Protein 1GW3 (pdb70)

Sequence (46 aa):
SPLGEEMRDRARAHVDALRTHLAPYSDELRQRLAARLEALKENGGA

GO terms:
  GO:0071402 cellular response to lipoprotein particle stimulus (P, IDA)
  GO:0048018 receptor ligand activity (F, IDA)
  GO:0034364 high-density lipoprotein particle (C, IDA)
  GO:0034364 high-density lipoprotein particle (C, TAS)
  GO:0005102 signaling receptor binding (F, IPI)
  GO:0001540 amyloid-beta binding (F, IPI)
  GO:0005576 extracellular region (C, IDA)
  GO:0030301 cholesterol transport (P, IDA)
  GO:0018158 protein oxidation (P, IDA)
  GO:0018206 peptidyl-methionine modification (P, IDA)
  GO:0005515 protein binding (F, IPI)
  GO:0033344 cholesterol efflux (P, IMP)
  GO:0051180 vitamin transport (P, IMP)
  GO:0034774 secretory granule lumen (C, TAS)
  GO:0071682 endocytic vesicle lumen (C, TAS)
  GO:0005576 extracellular region (C, TAS)
  GO:0005769 early endosome (C, TAS)
  GO:0005788 endoplasmic reticulum lumen (C, TAS)
  GO:0005829 cytosol (C, TAS)
  GO:0005886 plasma membrane (C, TAS)

Foldseek 3Di:
DDDDADVCCVVVPVVVVVCVVCVVVPVVVVVVVVPVPCPDPHPDDD

InterPro domains:
  IPR000074 Apolipoprotein A/E [PF01442] (69-256)
  IPR050163 Apolipoprotein A1/A4/E [PTHR18976] (1-262)

CATH classification: 1.20.5.20

Solvent-accessible surface area: 5099 Å² total; per-residue (Å²): 148,135,119,68,150,152,133,146,69,199,32,145,60,114,48,112,55,95,176,112,128,97,64,94,131,44,123,123,76,151,139,121,99,65,73,172,80,144,61,163,126,101,145,64,73,174

Radius of gyration: 18.73 Å; Cα contacts (8 Å, |Δi|>4): 3; chains: 1; bounding box: 51×27×24 Å

Nearest PDB structures (foldseek):
  1gw3-assembly1_A  TM=1.022E+00  e=7.030E-07  Homo sapiens
  1gw4-assembly1_A  TM=5.197E-01  e=9.529E-05  Homo sapiens

Organism: Homo sapiens (NCBI:txid9606)

Secondary structure (DSSP, 8-state):
----SSTTTTTTTHHHHHHHHTSSTTHHHHHHHHHGGGTSS-SS--

Structure (mmCIF, N/CA/C/O backbone):
data_1GW3
#
_entry.id   1GW3
#
_cell.length_a   1.000
_cell.length_b   1.000
_cell.length_c   1.000
_cell.angle_alpha   90.00
_cell.angle_beta   90.00
_cell.angle_gamma   90.00
#
_symmetry.space_group_name_H-M   'P 1'
#
loop_
_atom_site.group_PDB
_atom_site.id
_atom_site.type_symbol
_atom_site.label_atom_id
_atom_site.label_alt_id
_atom_site.label_comp_id
_atom_site.label_a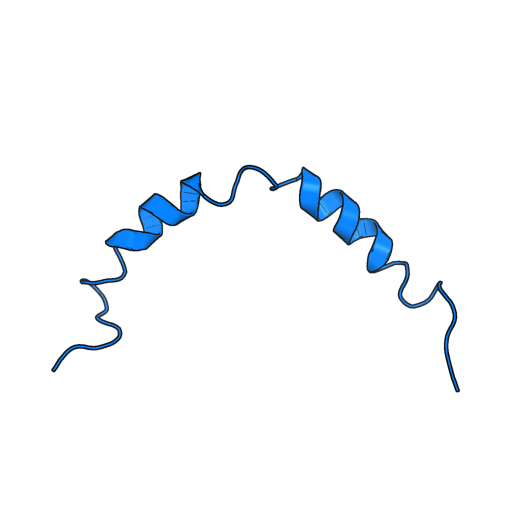sym_id
_atom_site.label_entity_id
_atom_site.label_seq_id
_atom_site.pdbx_PDB_ins_code
_atom_site.Cartn_x
_atom_site.Cartn_y
_atom_site.Cartn_z
_atom_site.occupancy
_atom_site.B_iso_or_equiv
_atom_site.auth_seq_id
_atom_site.auth_comp_id
_atom_site.auth_asym_id
_atom_site.auth_atom_id
_atom_site.pdbx_PDB_model_num
ATOM 1 N N . SER A 1 1 ? 29.068 -6.703 -8.148 1.00 0.00 1 SER A N 1
ATOM 2 C CA . SER A 1 1 ? 29.505 -5.508 -7.432 1.00 0.00 1 SER A CA 1
ATOM 3 C C . SER A 1 1 ? 28.483 -5.090 -6.401 1.00 0.00 1 SER A C 1
ATOM 4 O O . SER A 1 1 ? 27.655 -4.203 -6.624 1.00 0.00 1 SER A O 1
ATOM 14 N N . PRO A 1 2 ? 28.522 -5.737 -5.251 1.00 0.00 2 PRO A N 1
ATOM 15 C CA . PRO A 1 2 ? 27.584 -5.531 -4.064 1.00 0.00 2 PRO A CA 1
ATOM 16 C C . PRO A 1 2 ? 27.378 -4.088 -3.659 1.00 0.00 2 PRO A C 1
ATOM 17 O O . PRO A 1 2 ? 28.099 -3.182 -4.092 1.00 0.00 2 PRO A O 1
ATOM 28 N N . LEU A 1 3 ? 26.373 -3.852 -2.837 1.00 0.00 3 LEU A N 1
ATOM 29 C CA . LEU A 1 3 ? 26.071 -2.512 -2.341 1.00 0.00 3 LEU A CA 1
ATOM 30 C C . LEU A 1 3 ? 26.311 -2.418 -0.853 1.00 0.00 3 LEU A C 1
ATOM 31 O O . LEU A 1 3 ? 26.860 -3.330 -0.223 1.00 0.00 3 LEU A O 1
ATOM 47 N N . GLY A 1 4 ? 25.916 -1.304 -0.264 1.00 0.00 4 GLY A N 1
ATOM 48 C CA . GLY A 1 4 ? 25.972 -1.131 1.184 1.00 0.00 4 GLY A CA 1
ATOM 49 C C . GLY A 1 4 ? 24.666 -0.591 1.716 1.00 0.00 4 GLY A C 1
ATOM 50 O O . GLY A 1 4 ? 23.820 -1.327 2.236 1.00 0.00 4 GLY A O 1
ATOM 54 N N . GLU A 1 5 ? 24.486 0.713 1.608 1.00 0.00 5 GLU A N 1
ATOM 55 C CA . GLU A 1 5 ? 23.314 1.379 2.169 1.00 0.00 5 GLU A CA 1
ATOM 56 C C . GLU A 1 5 ? 23.331 2.861 1.869 1.00 0.00 5 GLU A C 1
ATOM 57 O O . GLU A 1 5 ? 23.509 3.708 2.752 1.00 0.00 5 GLU A O 1
ATOM 69 N N . GLU A 1 6 ? 23.112 3.201 0.612 1.00 0.00 6 GLU A N 1
ATOM 70 C CA . GLU A 1 6 ? 23.027 4.596 0.189 1.00 0.00 6 GLU A CA 1
ATOM 71 C C . GLU A 1 6 ? 22.227 4.729 -1.086 1.00 0.00 6 GLU A C 1
ATOM 72 O O . GLU A 1 6 ? 21.417 5.649 -1.253 1.00 0.00 6 GLU A O 1
ATOM 84 N N . MET A 1 7 ? 22.457 3.825 -2.020 1.00 0.00 7 MET A N 1
ATOM 85 C CA . MET A 1 7 ? 21.631 3.728 -3.220 1.00 0.00 7 MET A CA 1
ATOM 86 C C . MET A 1 7 ? 20.209 3.360 -2.867 1.00 0.00 7 MET A C 1
ATOM 87 O O . MET A 1 7 ? 19.240 3.850 -3.459 1.00 0.00 7 MET A O 1
ATOM 101 N N . ARG A 1 8 ? 20.062 2.461 -1.912 1.00 0.00 8 ARG A N 1
ATOM 102 C CA . ARG A 1 8 ? 18.765 1.872 -1.583 1.00 0.00 8 ARG A CA 1
ATOM 103 C C . ARG A 1 8 ? 18.185 2.418 -0.298 1.00 0.00 8 ARG A C 1
ATOM 104 O O . ARG A 1 8 ? 17.008 2.170 0.019 1.00 0.00 8 ARG A O 1
ATOM 125 N N . ASP A 1 9 ? 18.973 3.129 0.485 1.00 0.00 9 ASP A N 1
ATOM 126 C CA . ASP A 1 9 ? 18.505 3.703 1.746 1.00 0.00 9 ASP A CA 1
ATOM 127 C C . ASP A 1 9 ? 17.493 4.800 1.508 1.00 0.00 9 ASP A C 1
ATOM 128 O O . ASP A 1 9 ? 16.638 5.088 2.357 1.00 0.00 9 ASP A O 1
ATOM 137 N N . ARG A 1 10 ? 17.587 5.456 0.366 1.00 0.00 10 ARG A N 1
ATOM 138 C CA . ARG A 1 10 ? 16.580 6.430 -0.047 1.00 0.00 10 ARG A CA 1
ATOM 139 C C . ARG A 1 10 ? 15.212 5.792 -0.121 1.00 0.00 10 ARG A C 1
ATOM 140 O O . ARG A 1 10 ? 14.181 6.425 0.134 1.00 0.00 10 ARG A O 1
ATOM 161 N N . ALA A 1 11 ? 15.185 4.512 -0.445 1.00 0.00 11 ALA A N 1
ATOM 162 C CA . ALA A 1 11 ? 13.959 3.720 -0.393 1.00 0.00 11 ALA A CA 1
ATOM 163 C C . ALA A 1 11 ? 13.615 3.338 1.027 1.00 0.00 11 ALA A C 1
ATOM 164 O O . ALA A 1 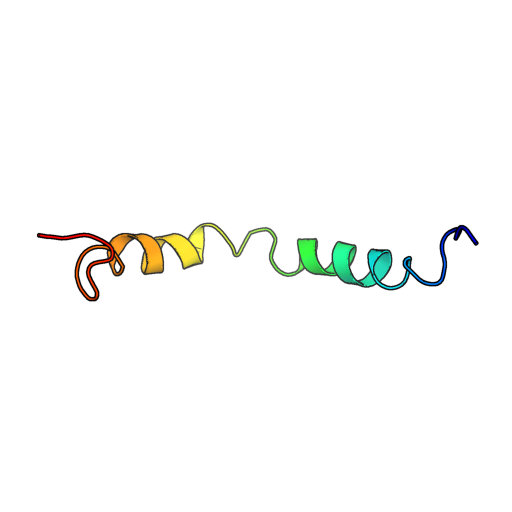11 ? 12.445 3.145 1.383 1.00 0.00 11 ALA A O 1
ATOM 171 N N . ARG A 1 12 ? 14.627 3.207 1.864 1.00 0.00 12 ARG A N 1
ATOM 172 C CA . ARG A 1 12 ? 14.433 2.926 3.285 1.00 0.00 12 ARG A CA 1
ATOM 173 C C . ARG A 1 12 ? 14.450 4.196 4.102 1.00 0.00 12 ARG A C 1
ATOM 174 O O . ARG A 1 12 ? 14.951 4.233 5.235 1.00 0.00 12 ARG A O 1
ATOM 195 N N . ALA A 1 13 ? 13.901 5.262 3.551 1.00 0.00 13 ALA A N 1
ATOM 196 C CA . ALA A 1 13 ? 13.794 6.535 4.260 1.00 0.00 13 ALA A CA 1
ATOM 197 C C . ALA A 1 13 ? 12.410 7.125 4.116 1.00 0.00 13 ALA A C 1
ATOM 198 O O . ALA A 1 13 ? 11.825 7.649 5.073 1.00 0.00 13 ALA A O 1
ATOM 205 N N . HIS A 1 14 ? 11.859 7.046 2.919 1.00 0.00 14 HIS A N 1
ATOM 206 C CA . HIS A 1 14 ? 10.494 7.502 2.666 1.00 0.00 14 HIS A CA 1
ATOM 207 C C . HIS A 1 14 ? 9.466 6.412 2.862 1.00 0.00 14 HIS A C 1
ATOM 208 O O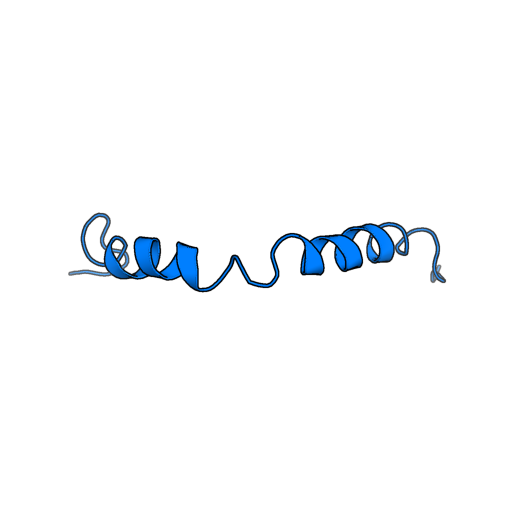 . HIS A 1 14 ? 8.250 6.665 2.770 1.00 0.00 14 HIS A O 1
ATOM 223 N N . VAL A 1 15 ? 9.893 5.193 3.128 1.00 0.00 15 VAL A N 1
ATOM 224 C CA . VAL A 1 15 ? 8.977 4.085 3.388 1.00 0.00 15 VAL A CA 1
ATOM 225 C C . VAL A 1 15 ? 8.578 4.041 4.844 1.00 0.00 15 VAL A C 1
ATOM 226 O O . VAL A 1 15 ? 7.459 3.655 5.202 1.00 0.00 15 VAL A O 1
ATOM 239 N N . ASP A 1 16 ? 9.491 4.436 5.712 1.00 0.00 16 ASP A N 1
ATOM 240 C CA . ASP A 1 16 ? 9.230 4.468 7.149 1.00 0.00 16 ASP A CA 1
ATOM 241 C C . ASP A 1 16 ? 8.236 5.553 7.494 1.00 0.00 16 ASP A C 1
ATOM 242 O O . ASP A 1 16 ? 7.444 5.435 8.436 1.00 0.00 16 ASP A O 1
ATOM 251 N N . ALA A 1 17 ? 8.266 6.633 6.736 1.00 0.00 17 ALA A N 1
ATOM 252 C CA . ALA A 1 17 ? 7.290 7.708 6.882 1.00 0.00 17 ALA A CA 1
ATOM 253 C C . ALA A 1 17 ? 5.982 7.347 6.217 1.00 0.00 17 ALA A C 1
ATOM 254 O O . ALA A 1 17 ? 4.900 7.784 6.628 1.00 0.00 17 ALA A O 1
ATOM 261 N N . LEU A 1 18 ? 6.061 6.563 5.157 1.00 0.00 18 LEU A N 1
ATOM 262 C CA . LEU A 1 18 ? 4.873 6.012 4.511 1.00 0.00 18 LEU A CA 1
ATOM 263 C C . LEU A 1 18 ? 3.976 5.329 5.517 1.00 0.00 18 LEU A C 1
ATOM 264 O O . LEU A 1 18 ? 2.754 5.518 5.532 1.00 0.00 18 LEU A O 1
ATOM 280 N N . ARG A 1 19 ? 4.564 4.498 6.357 1.00 0.00 19 ARG A N 1
ATOM 281 C CA . ARG A 1 19 ? 3.801 3.636 7.255 1.00 0.00 19 ARG A CA 1
ATOM 282 C C . ARG A 1 19 ? 2.935 4.452 8.187 1.00 0.00 19 ARG A C 1
ATOM 283 O O . ARG A 1 19 ? 1.763 4.135 8.429 1.00 0.00 19 ARG A O 1
ATOM 304 N N . THR A 1 20 ? 3.495 5.517 8.729 1.00 0.00 20 THR A N 1
ATOM 305 C CA . THR A 1 20 ? 2.770 6.389 9.650 1.00 0.00 20 THR A CA 1
ATOM 306 C C . THR A 1 20 ? 1.646 7.107 8.941 1.00 0.00 20 THR A C 1
ATOM 307 O O . THR A 1 20 ? 0.561 7.324 9.493 1.00 0.00 20 THR A O 1
ATOM 318 N N . HIS A 1 21 ? 1.885 7.486 7.699 1.00 0.00 21 HIS A N 1
ATOM 319 C CA . HIS A 1 21 ? 0.943 8.312 6.949 1.00 0.00 21 HIS A CA 1
ATOM 320 C C . HIS A 1 21 ? -0.375 7.597 6.761 1.00 0.00 21 HIS A C 1
ATOM 321 O O . HIS A 1 21 ? -1.450 8.210 6.746 1.00 0.00 21 HIS A O 1
ATOM 336 N N . LEU A 1 22 ? -0.317 6.289 6.597 1.00 0.00 22 LEU A N 1
ATOM 337 C CA . LEU A 1 22 ? -1.513 5.485 6.356 1.00 0.00 22 LEU A CA 1
ATOM 338 C C . LEU A 1 22 ? -1.412 4.145 7.047 1.00 0.00 22 LEU A C 1
ATOM 339 O O . LEU A 1 22 ? -1.610 3.083 6.446 1.00 0.00 22 LEU A O 1
ATOM 355 N N . ALA A 1 23 ? -1.111 4.173 8.333 1.00 0.00 23 ALA A N 1
ATOM 356 C CA . ALA A 1 23 ? -1.146 2.973 9.163 1.00 0.00 23 ALA A CA 1
ATOM 357 C C . ALA A 1 23 ? -2.568 2.526 9.406 1.00 0.00 23 ALA A C 1
ATOM 358 O O . ALA A 1 23 ? -2.986 1.433 9.014 1.00 0.00 23 ALA A O 1
ATOM 365 N N . PRO A 1 24 ? -3.338 3.377 10.066 1.00 0.00 24 PRO A N 1
ATOM 366 C CA . PRO A 1 24 ? -4.819 3.178 10.394 1.00 0.00 24 PRO A CA 1
ATOM 367 C C . PRO A 1 24 ? -5.781 3.331 9.233 1.00 0.00 24 PRO A C 1
ATOM 368 O O . PRO A 1 24 ? -6.940 2.895 9.310 1.00 0.00 24 PRO A O 1
ATOM 379 N N . TYR A 1 25 ? -5.342 3.933 8.144 1.00 0.00 25 TYR A N 1
ATOM 380 C CA . TYR A 1 25 ? -6.144 4.046 6.931 1.00 0.00 25 TYR A CA 1
ATOM 381 C C . TYR A 1 25 ? -5.929 2.852 6.028 1.00 0.00 25 TYR A C 1
ATOM 382 O O . TYR A 1 25 ? -5.292 2.944 4.972 1.00 0.00 25 TYR A O 1
ATOM 400 N N . SER A 1 26 ? -6.448 1.707 6.431 1.00 0.00 26 SER A N 1
ATOM 401 C CA . SER A 1 26 ? -6.324 0.478 5.650 1.00 0.00 26 SER A CA 1
ATOM 402 C C . SER A 1 26 ? -7.568 -0.371 5.775 1.00 0.00 26 SER A C 1
ATOM 403 O O . SER A 1 26 ? -8.140 -0.838 4.783 1.00 0.00 26 SER A O 1
ATOM 411 N N . ASP A 1 27 ? -8.008 -0.588 7.001 1.00 0.00 27 ASP A N 1
ATOM 412 C CA . ASP A 1 27 ? -9.178 -1.418 7.271 1.00 0.00 27 ASP A CA 1
ATOM 413 C C . ASP A 1 27 ? -10.457 -0.664 6.988 1.00 0.00 27 ASP A C 1
ATOM 414 O O . ASP A 1 27 ? -11.454 -1.228 6.520 1.00 0.00 27 ASP A O 1
ATOM 423 N N . GLU A 1 28 ? -10.458 0.621 7.287 1.00 0.00 28 GLU A N 1
ATOM 424 C CA . GLU A 1 28 ? -11.652 1.450 7.146 1.00 0.00 28 GLU A CA 1
ATOM 425 C C . GLU A 1 28 ? -12.108 1.498 5.707 1.00 0.00 28 GLU A C 1
ATOM 426 O O . GLU A 1 28 ? -13.252 1.164 5.375 1.00 0.00 28 GLU A O 1
ATOM 438 N N . LEU A 1 29 ? -11.225 1.933 4.827 1.00 0.00 29 LEU A N 1
ATOM 439 C CA . LEU A 1 29 ? -11.571 2.153 3.426 1.00 0.00 29 LEU A CA 1
ATOM 440 C C . LEU A 1 29 ? -11.913 0.850 2.742 1.00 0.00 29 LEU A C 1
ATOM 441 O O . LEU A 1 29 ? 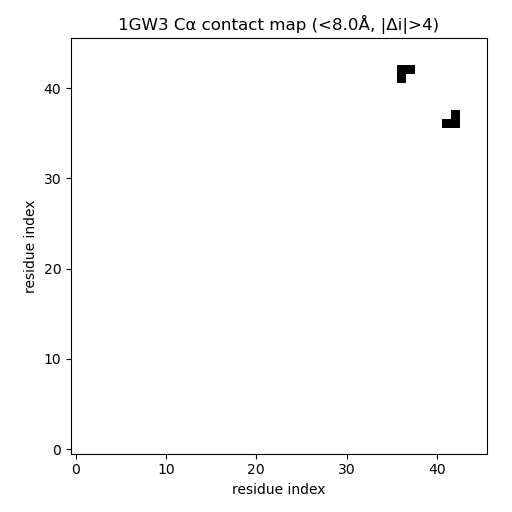-12.802 0.778 1.885 1.00 0.00 29 LEU A O 1
ATOM 457 N N . ARG A 1 30 ? -11.204 -0.203 3.104 1.00 0.00 30 ARG A N 1
ATOM 458 C CA . ARG A 1 30 ? -11.352 -1.500 2.450 1.00 0.00 30 ARG A CA 1
ATOM 459 C C . ARG A 1 30 ? -12.756 -2.035 2.612 1.00 0.00 30 ARG A C 1
ATOM 460 O O . ARG A 1 30 ? -13.289 -2.732 1.738 1.00 0.00 30 ARG A O 1
ATOM 481 N N . GLN A 1 31 ? -13.371 -1.748 3.744 1.00 0.00 31 GLN A N 1
ATOM 482 C CA . GLN A 1 31 ? -14.673 -2.318 4.083 1.00 0.00 31 GLN A CA 1
ATOM 483 C C . GLN A 1 31 ? -15.743 -1.829 3.134 1.00 0.00 31 GLN A C 1
ATOM 484 O O . GLN A 1 31 ? -16.726 -2.524 2.850 1.00 0.00 31 GLN A O 1
ATOM 498 N N . ARG A 1 32 ? -15.559 -0.632 2.609 1.00 0.00 32 ARG A N 1
ATOM 499 C CA . ARG A 1 32 ? -16.460 -0.085 1.599 1.00 0.00 32 ARG A CA 1
ATOM 500 C C . ARG A 1 32 ? -16.252 -0.759 0.263 1.00 0.00 32 ARG A C 1
ATOM 501 O O . ARG A 1 32 ? -17.199 -0.991 -0.501 1.00 0.00 32 ARG A O 1
ATOM 522 N N . LEU A 1 33 ? -15.008 -1.059 -0.059 1.00 0.00 33 LEU A N 1
ATOM 523 C CA . LEU A 1 33 ? -14.669 -1.689 -1.333 1.00 0.00 33 LEU A CA 1
ATOM 524 C C . LEU A 1 33 ? -14.611 -3.198 -1.242 1.00 0.00 33 LEU A C 1
ATOM 525 O O . LEU A 1 33 ? -14.230 -3.877 -2.212 1.00 0.00 33 LEU A O 1
ATOM 541 N N . ALA A 1 34 ? -15.004 -3.765 -0.119 1.00 0.00 34 ALA A N 1
ATOM 542 C CA . ALA A 1 34 ? -14.918 -5.208 0.097 1.00 0.00 34 ALA A CA 1
ATOM 543 C C . ALA A 1 34 ? -16.186 -5.908 -0.335 1.00 0.00 34 ALA A C 1
ATOM 544 O O . ALA A 1 34 ? -16.173 -7.085 -0.727 1.00 0.00 34 ALA A O 1
ATOM 551 N N . ALA A 1 35 ? -17.308 -5.221 -0.244 1.00 0.00 35 ALA A N 1
ATOM 552 C CA . ALA A 1 35 ? -18.613 -5.827 -0.500 1.00 0.00 35 ALA A CA 1
ATOM 553 C C . ALA A 1 35 ? -19.152 -5.422 -1.852 1.00 0.00 35 ALA A C 1
ATOM 554 O O . ALA A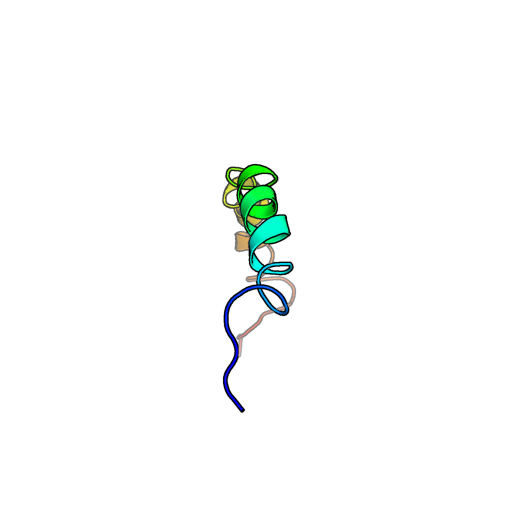 1 35 ? -19.935 -6.147 -2.481 1.00 0.00 35 ALA A O 1
ATOM 561 N N . ARG A 1 36 ? -18.774 -4.245 -2.313 1.00 0.00 36 ARG A N 1
ATOM 562 C CA . ARG A 1 36 ? -19.187 -3.757 -3.627 1.00 0.00 36 ARG A CA 1
ATOM 563 C C . ARG A 1 36 ? -18.616 -4.613 -4.733 1.00 0.00 36 ARG A C 1
ATOM 564 O O . ARG A 1 36 ? -19.251 -4.847 -5.769 1.00 0.00 36 ARG A O 1
ATOM 585 N N . LEU A 1 37 ? -17.407 -5.104 -4.531 1.00 0.00 37 LEU A N 1
ATOM 586 C CA . LEU A 1 37 ? -16.662 -5.794 -5.580 1.00 0.00 37 LEU A CA 1
ATOM 587 C C . LEU A 1 37 ? -16.859 -7.290 -5.511 1.00 0.00 37 LEU A C 1
ATOM 588 O O . LEU A 1 37 ? -15.943 -8.078 -5.782 1.00 0.00 37 LEU A O 1
ATOM 604 N N . GLU A 1 38 ? -18.064 -7.714 -5.179 1.00 0.00 38 GLU A N 1
ATOM 605 C CA . GLU A 1 38 ? -18.438 -9.124 -5.254 1.00 0.00 38 GLU A CA 1
ATOM 606 C C . GLU A 1 38 ? -19.824 -9.284 -5.834 1.00 0.00 38 GLU A C 1
ATOM 607 O O . GLU A 1 38 ? -20.608 -10.146 -5.422 1.00 0.00 38 GLU A O 1
ATOM 619 N N . ALA A 1 39 ? -20.159 -8.430 -6.783 1.00 0.00 39 ALA A N 1
ATOM 620 C CA . ALA A 1 39 ? -21.506 -8.383 -7.345 1.00 0.00 39 ALA A CA 1
ATOM 621 C C . ALA A 1 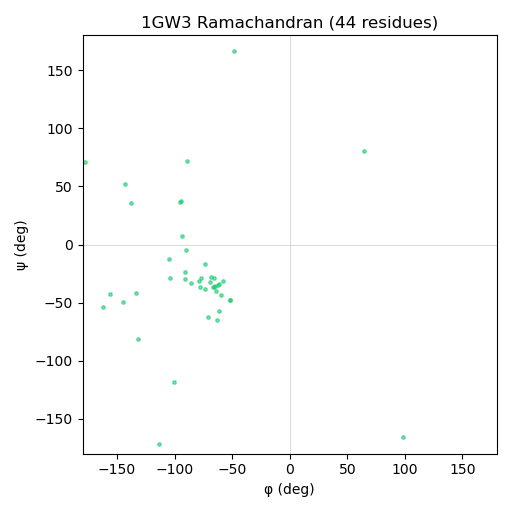39 ? -21.514 -7.655 -8.670 1.00 0.00 39 ALA A C 1
ATOM 622 O O . ALA A 1 39 ? -21.991 -8.165 -9.690 1.00 0.00 39 ALA A O 1
ATOM 629 N N . LEU A 1 40 ? -20.981 -6.448 -8.676 1.00 0.00 40 LEU A N 1
ATOM 630 C CA . LEU A 1 40 ? -21.061 -5.571 -9.840 1.00 0.00 40 LEU A CA 1
ATOM 631 C C . LEU A 1 40 ? -20.330 -6.168 -11.020 1.00 0.00 40 LEU A C 1
ATOM 632 O O . LEU A 1 40 ? -20.922 -6.518 -12.048 1.00 0.00 40 LEU A O 1
ATOM 648 N N . LYS A 1 41 ? -19.025 -6.310 -10.884 1.00 0.00 41 LYS A N 1
ATOM 649 C CA . LYS A 1 41 ? -18.165 -6.708 -11.995 1.00 0.00 41 LYS A CA 1
ATOM 650 C C . LYS A 1 41 ? -18.000 -8.209 -12.054 1.00 0.00 41 LYS A C 1
ATOM 651 O O . LYS A 1 41 ? -17.660 -8.781 -13.100 1.00 0.00 41 LYS A O 1
ATOM 670 N N . GLU A 1 42 ? -18.200 -8.875 -10.932 1.00 0.00 42 GLU A N 1
ATOM 671 C CA . GLU A 1 42 ? -18.249 -10.334 -10.899 1.00 0.00 42 GLU A CA 1
ATOM 672 C C . GLU A 1 42 ? -16.916 -10.926 -11.294 1.00 0.00 42 GLU A C 1
ATOM 673 O O . GLU A 1 42 ? -16.694 -11.327 -12.443 1.00 0.00 42 GLU A O 1
ATOM 685 N N . ASN A 1 43 ? -15.993 -10.961 -10.350 1.00 0.00 43 ASN A N 1
ATOM 686 C CA . ASN A 1 43 ? -14.697 -11.600 -10.557 1.00 0.00 43 ASN A CA 1
ATOM 687 C C . ASN A 1 43 ? -14.867 -13.007 -11.081 1.00 0.00 43 ASN A C 1
ATOM 688 O O . ASN A 1 43 ? -14.205 -13.431 -12.036 1.00 0.00 43 ASN A O 1
ATOM 699 N N . GLY A 1 44 ? -15.737 -13.767 -10.442 1.00 0.00 44 GLY A N 1
ATOM 700 C CA . GLY A 1 44 ? -16.006 -15.144 -10.848 1.00 0.00 44 GLY A CA 1
ATOM 701 C C . GLY A 1 44 ? -17.287 -15.232 -11.645 1.00 0.00 44 GLY A C 1
ATOM 702 O O . GLY A 1 44 ? -17.413 -14.667 -12.738 1.00 0.00 44 GLY A O 1
ATOM 706 N N . GLY A 1 45 ? -18.248 -15.971 -11.124 1.00 0.00 45 GLY A N 1
ATOM 707 C CA . GLY A 1 45 ? -19.551 -16.111 -11.768 1.00 0.00 45 GLY A CA 1
ATOM 708 C C . GLY A 1 45 ? -19.627 -17.394 -12.563 1.00 0.00 45 GLY A C 1
ATOM 709 O O . GLY A 1 45 ? -18.788 -18.292 -12.432 1.00 0.00 45 GLY A O 1
ATOM 71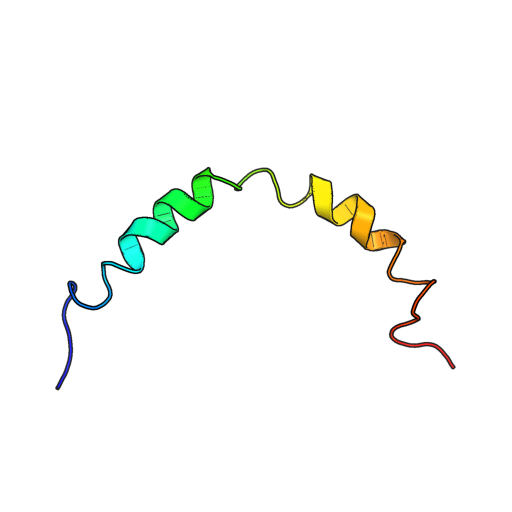3 N 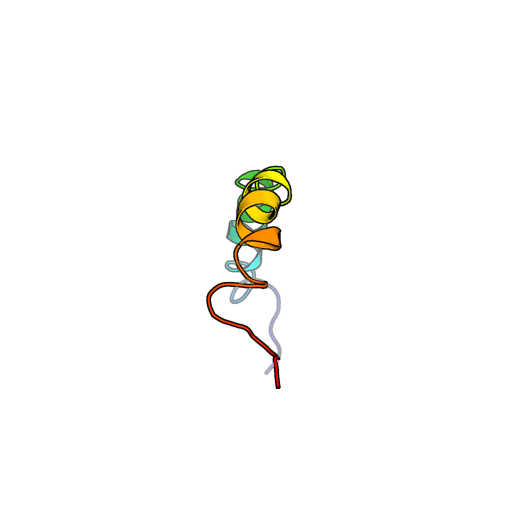N . ALA A 1 46 ? -20.631 -17.494 -13.414 1.00 0.00 46 ALA A N 1
ATOM 714 C CA . ALA A 1 46 ? -20.900 -18.725 -14.152 1.00 0.00 46 ALA A CA 1
ATOM 715 C C . ALA A 1 46 ? -20.404 -18.623 -15.574 1.00 0.00 46 ALA A C 1
ATOM 716 O O . ALA A 1 46 ? -21.093 -18.077 -16.490 1.00 0.00 46 ALA A O 1
#